Protein AF-A0A9E5M688-F1 (afdb_monomer_lite)

Sequence (36 aa):
MYRGRFAPSPTGELHAGSLVAALASYLDARAHKGEW

Radius of gyration: 10.75 Å; chains: 1; bounding box: 21×10×30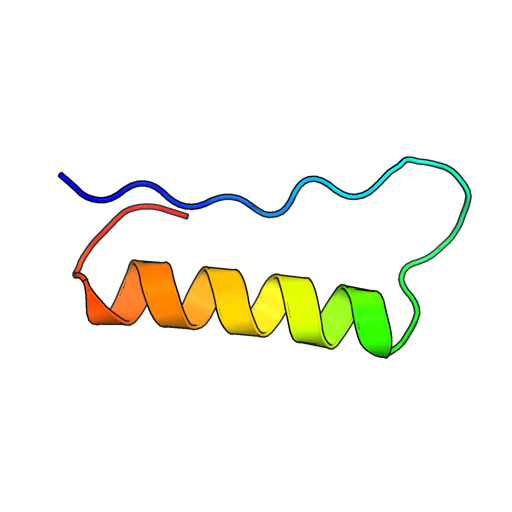 Å

Foldseek 3Di:
DDAFDQDDDPPDDDDPVSVVVRVVRVVVCVVVVHHD

Structure (mmCIF, N/CA/C/O backbone):
data_AF-A0A9E5M688-F1
#
_entry.id   AF-A0A9E5M688-F1
#
loop_
_atom_site.group_PDB
_atom_site.id
_atom_site.type_symbol
_atom_site.label_atom_id
_atom_site.label_alt_id
_atom_site.label_comp_id
_atom_site.label_asym_id
_atom_site.label_entity_id
_atom_site.label_seq_id
_atom_site.pdbx_PDB_ins_code
_atom_site.Cartn_x
_atom_site.Cartn_y
_atom_site.Cartn_z
_atom_site.occupancy
_atom_site.B_iso_or_equiv
_atom_site.auth_seq_id
_atom_site.auth_comp_id
_atom_site.auth_asym_id
_atom_sit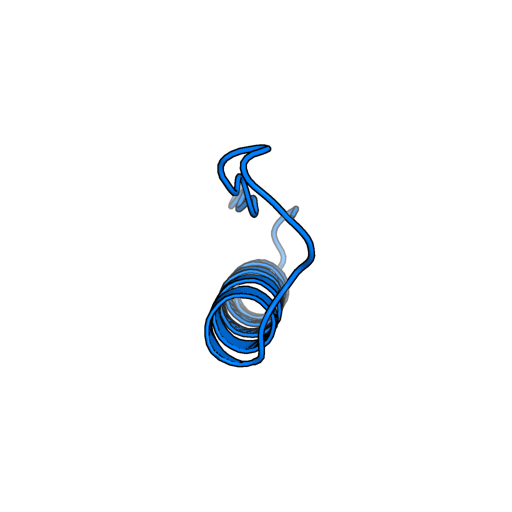e.auth_atom_id
_atom_site.pdbx_PDB_model_num
ATOM 1 N N . MET A 1 1 ? -0.270 -1.465 17.808 1.00 86.69 1 MET A N 1
ATOM 2 C CA . MET A 1 1 ? -0.784 -0.515 16.800 1.00 86.69 1 MET A CA 1
ATOM 3 C C . MET A 1 1 ? -0.262 -0.980 15.451 1.00 86.69 1 MET A C 1
ATOM 5 O O . MET A 1 1 ? 0.947 -1.127 15.330 1.00 86.69 1 MET A O 1
ATOM 9 N N . TYR A 1 2 ? -1.137 -1.346 14.512 1.00 94.25 2 TYR A N 1
ATOM 10 C CA . TYR A 1 2 ? -0.721 -1.822 13.186 1.00 94.25 2 TYR A CA 1
ATOM 11 C C . TYR A 1 2 ? -0.261 -0.627 12.336 1.00 94.25 2 TYR A C 1
ATOM 13 O O . TYR A 1 2 ? -0.924 0.412 12.361 1.00 94.25 2 TYR A O 1
ATOM 21 N N . ARG A 1 3 ? 0.848 -0.767 11.595 1.00 97.25 3 ARG A N 1
ATOM 22 C CA . ARG A 1 3 ? 1.335 0.251 10.654 1.00 97.25 3 ARG A CA 1
ATOM 23 C C . ARG A 1 3 ? 1.870 -0.391 9.373 1.00 97.25 3 ARG A C 1
ATOM 25 O O . ARG A 1 3 ? 2.919 -1.034 9.395 1.00 97.25 3 ARG A O 1
ATOM 32 N N . GLY A 1 4 ? 1.118 -0.242 8.288 1.00 97.44 4 GLY A N 1
ATOM 33 C CA . GLY A 1 4 ? 1.509 -0.650 6.940 1.00 97.44 4 GLY A CA 1
ATOM 34 C C . GLY A 1 4 ? 2.299 0.450 6.229 1.00 97.44 4 GLY A C 1
ATOM 35 O O . GLY A 1 4 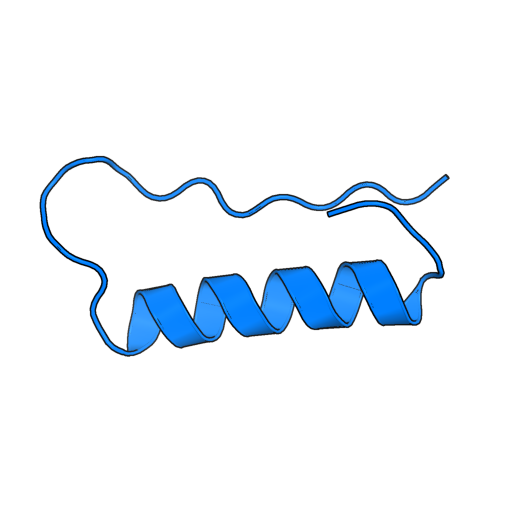? 2.527 1.506 6.808 1.00 97.44 4 GLY A O 1
ATOM 36 N N . ARG A 1 5 ? 2.758 0.168 5.002 1.00 97.88 5 ARG A N 1
ATOM 37 C CA . ARG A 1 5 ? 3.194 1.169 4.010 1.00 97.88 5 ARG A CA 1
ATOM 38 C C . ARG A 1 5 ? 3.304 0.539 2.623 1.00 97.88 5 ARG A C 1
ATOM 40 O O . ARG A 1 5 ? 3.590 -0.654 2.511 1.00 97.88 5 ARG A O 1
ATOM 47 N N . PHE A 1 6 ? 3.209 1.357 1.582 1.00 97.94 6 PHE A N 1
ATOM 48 C CA . PHE A 1 6 ? 3.615 1.002 0.222 1.00 97.94 6 PHE A CA 1
ATOM 49 C C . PHE A 1 6 ? 4.934 1.706 -0.130 1.00 97.94 6 PHE A C 1
ATOM 51 O O . PHE A 1 6 ? 5.045 2.920 0.009 1.00 97.94 6 PHE A O 1
ATOM 58 N N . ALA A 1 7 ? 5.950 0.945 -0.549 1.00 97.12 7 ALA A N 1
ATOM 59 C CA . ALA A 1 7 ? 7.299 1.458 -0.812 1.00 97.12 7 ALA A CA 1
ATOM 60 C C . ALA A 1 7 ? 7.860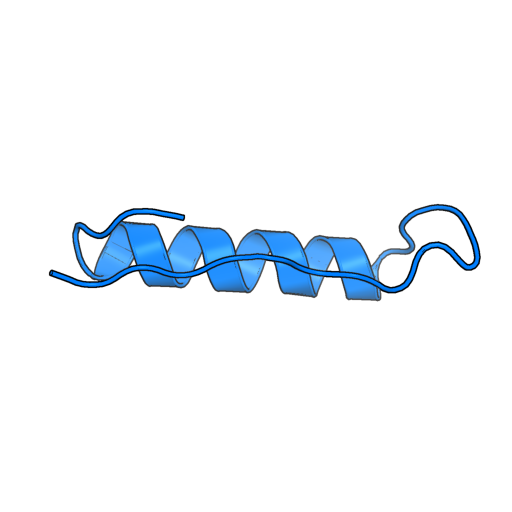 0.901 -2.138 1.00 97.12 7 ALA A C 1
ATOM 62 O O . ALA A 1 7 ? 8.702 -0.000 -2.113 1.00 97.12 7 ALA A O 1
ATOM 63 N N . PRO A 1 8 ? 7.365 1.376 -3.296 1.00 96.00 8 PRO A N 1
ATOM 64 C CA . PRO A 1 8 ? 7.850 0.936 -4.601 1.00 96.00 8 PRO A CA 1
ATOM 65 C C . PRO A 1 8 ? 9.253 1.487 -4.895 1.00 96.00 8 PRO A C 1
ATOM 67 O O . PRO A 1 8 ? 9.649 2.536 -4.386 1.00 96.00 8 PRO A O 1
ATOM 70 N N . SER A 1 9 ? 9.998 0.801 -5.762 1.00 96.00 9 SER A N 1
ATOM 71 C CA . SER A 1 9 ? 11.250 1.330 -6.313 1.00 96.00 9 SER A CA 1
ATOM 72 C C . SER A 1 9 ? 10.967 2.480 -7.296 1.00 96.00 9 SER A C 1
ATOM 74 O O . SER A 1 9 ? 10.034 2.365 -8.091 1.00 96.00 9 SER A O 1
ATOM 76 N N . PRO A 1 10 ? 11.769 3.564 -7.308 1.00 93.06 10 PRO A N 1
ATOM 77 C CA . PRO A 1 10 ? 11.543 4.735 -8.162 1.00 93.06 10 PRO A CA 1
ATOM 78 C C . PRO A 1 10 ? 12.062 4.515 -9.596 1.00 93.06 10 PRO A C 1
ATOM 80 O O . PRO A 1 10 ? 12.801 5.332 -10.137 1.00 93.06 10 PRO A O 1
ATOM 83 N N . THR A 1 11 ? 11.736 3.374 -10.202 1.00 94.00 11 THR A N 1
ATOM 84 C CA . THR A 1 11 ? 12.260 2.956 -11.516 1.00 94.00 11 THR A CA 1
ATOM 85 C C . THR A 1 11 ? 11.281 3.199 -12.666 1.00 94.00 11 THR A C 1
ATOM 87 O O . THR A 1 11 ? 11.527 2.748 -13.781 1.00 94.00 11 THR A O 1
ATOM 90 N N . GLY A 1 12 ? 10.170 3.892 -12.411 1.00 91.00 12 GLY A N 1
ATOM 91 C CA . GLY A 1 12 ? 9.149 4.215 -13.403 1.00 91.00 12 GLY A CA 1
ATOM 92 C C . GLY A 1 12 ? 7.791 4.503 -12.770 1.00 91.00 12 GLY A C 1
ATOM 93 O O . GLY A 1 12 ? 7.643 4.481 -11.548 1.00 91.00 12 GLY A O 1
ATOM 94 N N . GLU A 1 13 ? 6.806 4.764 -13.625 1.00 96.00 13 GLU A N 1
ATOM 95 C CA . GLU A 1 13 ? 5.414 4.962 -13.222 1.00 96.00 13 GLU A CA 1
ATOM 96 C C . GLU A 1 13 ? 4.808 3.706 -12.590 1.00 96.00 13 GLU A C 1
ATOM 98 O O . GLU A 1 13 ? 5.229 2.570 -12.842 1.00 96.00 13 GLU A O 1
ATOM 103 N N . LEU A 1 14 ? 3.756 3.911 -11.799 1.00 95.31 14 LEU A N 1
ATOM 104 C CA . LEU A 1 14 ? 2.976 2.805 -11.265 1.00 95.31 14 LEU A CA 1
ATOM 105 C C . LEU A 1 14 ? 2.258 2.069 -12.405 1.00 95.31 14 LEU A C 1
ATOM 107 O O . LEU A 1 14 ? 1.476 2.646 -13.156 1.00 95.31 14 LEU A O 1
ATOM 111 N N . HIS A 1 15 ? 2.484 0.762 -12.497 1.00 95.19 15 HIS A N 1
ATOM 112 C CA . HIS A 1 15 ? 1.703 -0.139 -13.342 1.00 95.19 15 HIS A CA 1
ATOM 113 C C . HIS A 1 15 ? 0.607 -0.839 -12.524 1.00 95.19 15 HIS A C 1
ATOM 115 O O . HIS A 1 15 ? 0.602 -0.795 -11.291 1.00 95.19 15 HIS A O 1
ATOM 121 N N . ALA A 1 16 ? -0.299 -1.552 -13.197 1.00 97.69 16 ALA A N 1
ATOM 122 C CA . ALA A 1 16 ? -1.437 -2.220 -12.557 1.00 97.69 16 ALA A CA 1
ATOM 123 C C . ALA A 1 16 ? -1.055 -3.077 -11.332 1.00 97.69 16 ALA A C 1
ATOM 125 O O . ALA A 1 16 ? -1.724 -3.014 -10.307 1.00 97.69 16 ALA A O 1
ATOM 126 N N . GLY A 1 17 ? 0.055 -3.820 -11.397 1.00 96.94 17 GLY A N 1
ATOM 127 C CA . GLY A 1 17 ? 0.528 -4.635 -10.272 1.00 96.94 17 GLY A CA 1
ATOM 128 C C . GLY A 1 17 ? 0.922 -3.799 -9.052 1.00 96.94 17 GLY A C 1
ATOM 129 O O . GLY A 1 17 ? 0.530 -4.114 -7.932 1.00 96.94 17 GLY A O 1
ATOM 130 N N . SER A 1 18 ? 1.633 -2.691 -9.267 1.00 96.50 18 SER A N 1
ATOM 131 C CA . SER A 1 18 ? 2.001 -1.768 -8.190 1.00 96.50 18 SER A CA 1
ATOM 132 C C . SER A 1 18 ? 0.790 -1.046 -7.579 1.00 96.50 18 SER A C 1
ATOM 134 O O . SER A 1 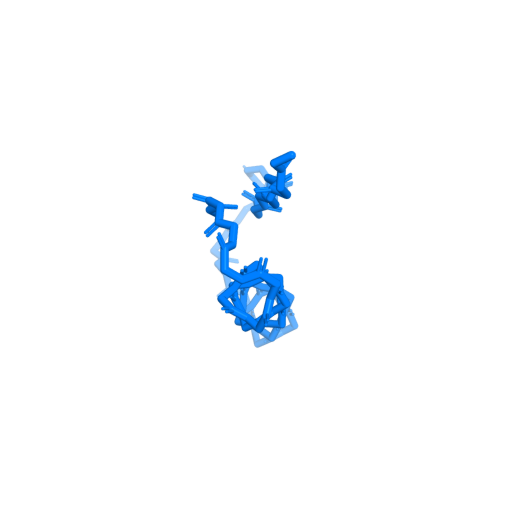18 ? 0.749 -0.855 -6.366 1.00 96.50 18 SER A O 1
ATOM 136 N N . LEU A 1 19 ? -0.242 -0.745 -8.377 1.00 9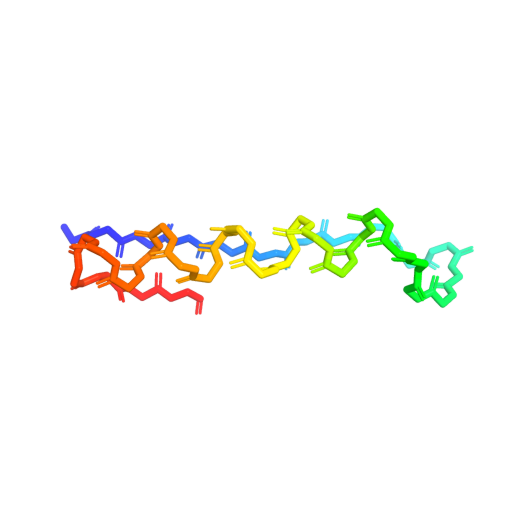7.31 19 LEU A N 1
ATOM 137 C CA . LEU A 1 19 ? -1.513 -0.201 -7.881 1.00 97.31 19 LEU A CA 1
ATOM 138 C C . LEU A 1 19 ? -2.266 -1.220 -7.016 1.00 97.31 19 LEU A C 1
ATOM 140 O O . LEU A 1 19 ? -2.763 -0.870 -5.948 1.00 97.31 19 LEU A O 1
ATOM 144 N N . VAL A 1 20 ? -2.307 -2.487 -7.440 1.00 98.44 20 VAL A N 1
ATOM 145 C CA . VAL A 1 20 ? -2.892 -3.580 -6.645 1.00 98.44 20 VAL A CA 1
ATOM 146 C C . VAL A 1 20 ? -2.141 -3.751 -5.324 1.00 98.44 20 VAL A C 1
ATOM 148 O O . VAL A 1 20 ? -2.778 -3.873 -4.281 1.00 98.44 20 VAL A O 1
ATOM 151 N N . ALA A 1 21 ? -0.806 -3.699 -5.334 1.00 97.94 21 ALA A N 1
ATOM 152 C CA . ALA A 1 21 ? 0.002 -3.786 -4.117 1.00 97.94 21 ALA A CA 1
ATOM 153 C C . ALA A 1 21 ? -0.253 -2.608 -3.155 1.00 97.94 21 ALA A C 1
ATOM 155 O O . ALA A 1 21 ? -0.421 -2.813 -1.948 1.00 97.94 21 ALA A O 1
ATOM 156 N N . ALA A 1 22 ? -0.340 -1.381 -3.678 1.00 98.25 22 ALA A N 1
ATOM 157 C CA . ALA A 1 22 ? -0.693 -0.203 -2.890 1.00 98.25 22 ALA A CA 1
ATOM 158 C C . ALA A 1 22 ? -2.087 -0.352 -2.259 1.00 98.25 22 ALA A C 1
ATOM 160 O O . ALA A 1 22 ? -2.239 -0.190 -1.049 1.00 98.25 22 ALA A O 1
ATOM 161 N N . LEU A 1 23 ? -3.087 -0.752 -3.049 1.00 98.56 23 LEU A N 1
ATOM 162 C CA . LEU A 1 23 ? -4.458 -0.924 -2.574 1.00 98.56 23 LEU A CA 1
ATOM 163 C C . LEU A 1 23 ? -4.578 -2.041 -1.532 1.00 98.56 23 LEU A C 1
ATOM 165 O O . LEU A 1 23 ? -5.225 -1.850 -0.505 1.00 98.56 23 LEU A O 1
ATOM 169 N N . ALA A 1 24 ? -3.940 -3.188 -1.767 1.00 98.56 24 ALA A N 1
ATOM 170 C CA . ALA A 1 24 ? -3.956 -4.307 -0.832 1.00 98.56 24 ALA A CA 1
ATOM 171 C C . ALA A 1 24 ? -3.346 -3.912 0.520 1.00 98.56 24 ALA A C 1
ATOM 173 O O . ALA A 1 24 ? -3.962 -4.144 1.559 1.00 98.56 24 ALA A O 1
ATOM 174 N N . SER A 1 25 ? -2.183 -3.250 0.511 1.00 98.25 25 SER A N 1
ATOM 175 C CA . SER A 1 25 ? -1.542 -2.792 1.751 1.00 98.25 25 SER A CA 1
ATOM 176 C C . SER A 1 25 ? -2.367 -1.728 2.490 1.00 98.25 25 SER A C 1
ATOM 178 O O . SER A 1 25 ? -2.424 -1.752 3.720 1.00 98.25 25 SER A O 1
ATOM 180 N N . TYR A 1 26 ? -3.061 -0.841 1.767 1.00 98.56 26 TYR A N 1
ATOM 181 C CA . TYR A 1 26 ? -3.974 0.144 2.358 1.00 98.56 26 TYR A CA 1
ATOM 182 C C . TYR A 1 26 ? -5.186 -0.519 3.026 1.00 98.56 26 TYR A C 1
ATOM 184 O O . TYR A 1 26 ? -5.548 -0.183 4.158 1.00 98.56 26 TYR A O 1
ATOM 192 N N . LEU A 1 27 ? -5.818 -1.477 2.340 1.00 98.56 27 LEU A N 1
ATOM 193 C CA . LEU A 1 27 ? -6.978 -2.198 2.867 1.00 98.56 27 LEU A CA 1
ATOM 194 C C . LEU A 1 27 ? -6.614 -3.034 4.097 1.00 98.56 27 LEU A C 1
ATOM 196 O O . LEU A 1 27 ? -7.394 -3.061 5.049 1.00 98.56 27 LEU A O 1
ATOM 200 N N . ASP A 1 28 ? -5.432 -3.651 4.110 1.00 98.50 28 ASP A N 1
ATOM 201 C CA . ASP A 1 28 ? -4.943 -4.423 5.254 1.00 98.50 28 ASP A CA 1
ATOM 202 C C . ASP A 1 28 ? -4.743 -3.537 6.494 1.00 98.50 28 ASP A C 1
ATOM 204 O O . ASP A 1 28 ? -5.258 -3.838 7.575 1.00 98.50 28 ASP A O 1
ATOM 208 N N . ALA A 1 29 ? -4.098 -2.377 6.329 1.00 98.44 29 ALA A N 1
ATOM 209 C CA . ALA A 1 29 ? -3.944 -1.400 7.405 1.00 98.44 29 ALA A CA 1
ATOM 210 C C . ALA A 1 29 ? -5.288 -0.917 7.954 1.00 98.44 29 ALA A C 1
ATOM 212 O O . ALA A 1 29 ? -5.499 -0.883 9.170 1.00 98.44 29 ALA A O 1
ATOM 213 N N . ARG A 1 30 ? -6.235 -0.612 7.064 1.00 98.19 30 ARG A N 1
ATOM 214 C CA . ARG A 1 30 ? -7.578 -0.171 7.448 1.00 98.19 30 ARG A CA 1
ATOM 215 C C . ARG A 1 30 ? -8.370 -1.261 8.176 1.00 98.19 30 ARG A C 1
ATOM 217 O O . ARG A 1 30 ? -9.039 -0.951 9.163 1.00 98.19 30 ARG A O 1
ATOM 224 N N . ALA A 1 31 ? -8.289 -2.517 7.732 1.00 98.44 31 ALA A N 1
ATOM 225 C CA . ALA A 1 31 ? -8.965 -3.655 8.365 1.00 98.44 31 ALA A CA 1
ATOM 226 C C . ALA A 1 31 ? -8.499 -3.868 9.813 1.00 98.44 31 ALA A C 1
ATOM 228 O O . ALA A 1 31 ? -9.304 -4.163 10.697 1.00 98.44 31 ALA A O 1
ATOM 229 N N . HIS A 1 32 ? -7.217 -3.617 10.075 1.00 98.12 32 HIS A N 1
ATOM 230 C CA . HIS A 1 32 ? -6.617 -3.707 11.404 1.00 98.12 32 HIS A CA 1
ATOM 231 C C . HIS A 1 32 ? -6.749 -2.425 12.240 1.00 98.12 32 HIS A C 1
ATOM 233 O O . HIS A 1 32 ? -6.144 -2.334 13.311 1.00 98.12 32 HIS A O 1
ATOM 239 N N . LYS A 1 33 ? -7.529 -1.431 11.780 1.00 98.12 33 LYS A N 1
ATOM 240 C CA . LYS A 1 33 ? -7.637 -0.097 12.406 1.00 98.12 33 LYS A CA 1
ATOM 241 C C . LYS A 1 33 ? -6.255 0.531 12.655 1.00 98.12 33 LYS A C 1
ATOM 243 O O . LYS A 1 33 ? -6.021 1.151 13.692 1.00 98.12 33 LYS A O 1
ATOM 248 N N . GLY A 1 34 ? -5.329 0.288 11.732 1.00 97.25 34 GLY A N 1
ATOM 249 C CA . GLY A 1 34 ? -3.952 0.754 11.773 1.00 97.25 34 GLY A CA 1
ATOM 250 C C . GLY A 1 34 ? -3.706 1.983 10.906 1.00 97.25 34 GLY A C 1
ATOM 251 O O . GLY A 1 34 ? -4.603 2.504 10.245 1.00 97.25 34 GLY A O 1
ATOM 252 N N . GLU A 1 35 ? -2.455 2.422 10.913 1.00 98.00 35 GLU A N 1
ATOM 253 C CA . GLU A 1 35 ? -1.929 3.458 10.022 1.00 98.00 35 GLU A CA 1
ATOM 254 C C . GLU A 1 35 ? -1.369 2.813 8.743 1.00 98.00 35 GLU A C 1
ATOM 256 O O . GLU A 1 35 ? -0.915 1.666 8.776 1.00 98.00 35 GLU A O 1
ATOM 261 N N . TRP A 1 36 ? -1.390 3.532 7.622 1.00 97.44 36 TRP A N 1
ATOM 262 C CA . TRP A 1 36 ? -0.801 3.108 6.345 1.00 97.44 36 TRP A CA 1
ATOM 263 C C . TRP A 1 36 ? 0.216 4.135 5.859 1.00 97.44 36 TRP A C 1
ATOM 265 O O . TRP A 1 36 ? -0.061 5.341 6.044 1.00 97.44 36 TRP A O 1
#

pLDDT: mean 96.76, std 2.42, range [86.69, 98.56]

Secondary structure (DSSP, 8-state):
--B------SSSSPPHHHHHHHHHHHHHHHHTT-B-